Protein AF-A0A2V9H080-F1 (afdb_monomer_lite)

pLDDT: mean 89.97, std 10.71, range [40.31, 97.88]

Sequence (135 aa):
SHFYNNIFYVTGTARFSYGVSRASDGAYVSARGFGMSIDDLFDANDYYGAEVPANDPHALTVDPKLVAPGQGAVGIPSLTGYRLQATSPSKKSGRLVEKNGGHDFWGNAVPSCDATDQGASQSDDCKSARSERGQ

Radius of gyration: 17.54 Å; chains: 1; bounding box: 42×27×61 Å

Foldseek 3Di:
DDDFQADDDDPDEAFAWDFDDADPVRDGDIDGDDPPDDPDDAEQAEAENYDDDPHHPLYHHDDQQFQAPPQADPDDVSHSSREGDPPGPQAQSGDQDPPPVQAFPVRAGPPAPPGDGGHRDHPDHVPVVVVVVPD

Secondary structure (DSSP, 8-state):
----S-----SS-B--EEEEEE-TTSPEEEEES-TT--S----S-B-SSBPPPTT-TT-B-S---BSSTT---SSGGGGGGGSBPTT-TTTT-BPP-TTS-SB-TTS-BSSBTTBB-SSS-----TTHHHHGGG-

Structure (mmCIF, N/CA/C/O backbone):
data_AF-A0A2V9H080-F1
#
_entry.id   AF-A0A2V9H080-F1
#
loop_
_atom_site.group_PDB
_atom_site.id
_atom_site.type_symbol
_atom_site.label_atom_id
_atom_site.label_alt_id
_atom_site.label_comp_id
_atom_site.label_asym_id
_atom_site.label_entity_id
_atom_site.label_seq_id
_atom_site.pdbx_PDB_ins_code
_atom_site.Cartn_x
_atom_site.Cartn_y
_atom_site.Cartn_z
_atom_site.occupancy
_atom_site.B_iso_or_equiv
_atom_site.auth_seq_id
_atom_site.auth_comp_id
_atom_site.auth_asym_id
_atom_site.auth_atom_id
_atom_site.pdbx_PDB_model_num
ATOM 1 N N . SER A 1 1 ? 12.080 9.965 -4.025 1.00 79.50 1 SER A N 1
ATOM 2 C CA . SER A 1 1 ? 10.616 9.971 -3.811 1.00 79.50 1 SER A CA 1
ATOM 3 C C . SER A 1 1 ? 10.281 9.064 -2.644 1.00 79.50 1 SER A C 1
ATOM 5 O O . SER A 1 1 ? 11.037 8.132 -2.419 1.00 79.50 1 SER A O 1
ATOM 7 N N . HIS A 1 2 ? 9.195 9.318 -1.910 1.00 87.19 2 HIS A N 1
ATOM 8 C CA . HIS A 1 2 ? 8.767 8.469 -0.792 1.00 87.19 2 HIS A CA 1
ATOM 9 C C .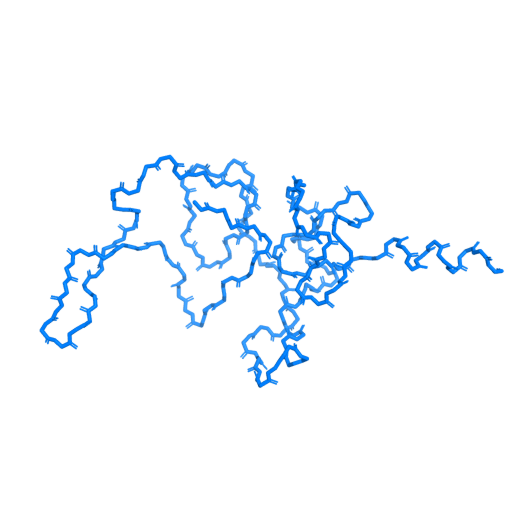 HIS A 1 2 ? 7.347 7.972 -1.041 1.00 87.19 2 HIS A C 1
ATOM 11 O O . HIS A 1 2 ? 6.474 8.766 -1.385 1.00 87.19 2 HIS A O 1
ATOM 17 N N . PHE A 1 3 ? 7.135 6.675 -0.852 1.00 89.75 3 PHE A N 1
ATOM 18 C CA . PHE A 1 3 ? 5.834 6.029 -0.962 1.00 89.75 3 PHE A CA 1
ATOM 19 C C . PHE A 1 3 ? 5.618 5.217 0.310 1.00 89.75 3 PHE A C 1
ATOM 21 O O . PHE A 1 3 ? 6.465 4.410 0.673 1.00 89.75 3 PHE A O 1
ATOM 28 N N . TYR A 1 4 ? 4.509 5.450 1.000 1.00 92.94 4 TYR A N 1
ATOM 29 C CA . TYR A 1 4 ? 4.135 4.738 2.220 1.00 92.94 4 TYR A CA 1
ATOM 30 C C . TYR A 1 4 ? 2.613 4.642 2.301 1.00 92.94 4 TYR A C 1
ATOM 32 O O . TYR A 1 4 ? 1.918 5.478 1.726 1.00 92.94 4 TYR A O 1
ATOM 40 N N . ASN A 1 5 ? 2.109 3.608 2.979 1.00 91.88 5 ASN A N 1
ATOM 41 C CA . ASN A 1 5 ? 0.675 3.369 3.180 1.00 91.88 5 ASN A CA 1
ATOM 42 C C . ASN A 1 5 ? -0.159 3.407 1.883 1.00 91.88 5 ASN A C 1
ATOM 44 O O . ASN A 1 5 ? -1.256 3.958 1.831 1.00 91.88 5 ASN A O 1
ATOM 48 N N . ASN A 1 6 ? 0.374 2.799 0.819 1.00 92.94 6 ASN A N 1
ATOM 49 C CA . ASN A 1 6 ? -0.324 2.600 -0.450 1.00 92.94 6 ASN A CA 1
ATOM 50 C C . ASN A 1 6 ? -0.724 1.129 -0.612 1.00 92.94 6 ASN A C 1
ATOM 52 O O . ASN A 1 6 ? -0.129 0.247 0.002 1.00 92.94 6 ASN A O 1
ATOM 56 N N . ILE A 1 7 ? -1.688 0.862 -1.495 1.00 93.88 7 ILE A N 1
ATOM 57 C CA . ILE A 1 7 ? -1.942 -0.478 -2.039 1.00 93.88 7 ILE A CA 1
ATOM 58 C C . ILE A 1 7 ? -1.736 -0.411 -3.549 1.00 93.88 7 ILE A C 1
ATOM 60 O O . ILE A 1 7 ? -2.403 0.361 -4.237 1.00 93.88 7 ILE A O 1
ATOM 64 N N . PHE A 1 8 ? -0.849 -1.261 -4.064 1.00 92.12 8 PHE A N 1
ATOM 65 C CA . PHE A 1 8 ? -0.725 -1.526 -5.493 1.00 92.12 8 PHE A CA 1
ATOM 66 C C . PHE A 1 8 ? -1.343 -2.891 -5.774 1.00 92.12 8 PHE A C 1
ATOM 68 O O . PHE A 1 8 ? -0.759 -3.924 -5.462 1.00 92.12 8 PHE A O 1
ATOM 75 N N . TYR A 1 9 ? -2.553 -2.889 -6.328 1.00 91.38 9 TYR A N 1
ATOM 76 C CA . TYR A 1 9 ? -3.281 -4.112 -6.644 1.00 91.38 9 TYR A CA 1
ATOM 77 C C . TYR A 1 9 ? -3.249 -4.388 -8.143 1.00 91.38 9 TYR A C 1
ATOM 79 O O . TYR A 1 9 ? -3.491 -3.497 -8.957 1.00 91.38 9 TYR A O 1
ATOM 87 N N . VAL A 1 10 ? -2.994 -5.641 -8.507 1.00 87.81 10 VAL A N 1
ATOM 88 C CA . VAL A 1 10 ? -3.024 -6.106 -9.891 1.00 87.81 10 VAL A CA 1
ATOM 89 C C . VAL A 1 10 ? -3.673 -7.482 -9.952 1.00 87.81 10 VAL A C 1
ATOM 91 O O . VAL A 1 10 ? -3.404 -8.352 -9.126 1.00 87.81 10 VAL A O 1
ATOM 94 N N . THR A 1 11 ? -4.517 -7.699 -10.957 1.00 80.62 11 THR A N 1
ATOM 95 C CA . THR A 1 11 ? -5.021 -9.025 -11.325 1.00 80.62 11 THR A CA 1
ATOM 96 C C . THR A 1 11 ? -3.934 -9.772 -12.109 1.00 80.62 11 THR A C 1
ATOM 98 O O . THR A 1 11 ? -4.007 -9.944 -13.321 1.00 80.62 11 THR A O 1
ATOM 101 N N . GLY A 1 12 ? -2.849 -10.141 -11.424 1.00 81.25 12 GLY A N 1
ATOM 102 C CA . GLY A 1 12 ? -1.673 -10.781 -12.015 1.00 81.25 12 GLY A CA 1
ATOM 103 C C . GLY A 1 12 ? -0.476 -10.779 -11.067 1.00 81.25 12 GLY A C 1
ATOM 104 O O . GLY A 1 12 ? -0.615 -10.525 -9.875 1.00 81.25 12 GLY A O 1
ATOM 105 N N . THR A 1 13 ? 0.718 -11.052 -11.592 1.00 76.31 13 THR A N 1
ATOM 106 C CA . THR A 1 13 ? 1.954 -10.975 -10.801 1.00 76.31 13 THR A CA 1
ATOM 107 C C . THR A 1 13 ? 2.462 -9.539 -10.756 1.00 76.31 13 THR A C 1
ATOM 109 O O . THR A 1 13 ? 2.826 -8.972 -11.792 1.00 76.31 13 THR A O 1
ATOM 112 N N . ALA A 1 14 ? 2.532 -8.963 -9.557 1.00 84.62 14 ALA A N 1
ATOM 113 C CA . ALA A 1 14 ? 3.248 -7.714 -9.335 1.00 84.62 14 ALA A CA 1
ATOM 114 C C . ALA A 1 14 ? 4.765 -7.962 -9.386 1.00 84.62 14 ALA A C 1
ATOM 116 O O . ALA A 1 14 ? 5.263 -8.971 -8.883 1.00 84.62 14 ALA A O 1
ATOM 117 N N . ARG A 1 15 ? 5.504 -7.046 -10.017 1.00 86.88 15 ARG A N 1
ATOM 118 C CA . ARG A 1 15 ? 6.962 -7.130 -10.174 1.00 86.88 15 ARG A CA 1
ATOM 119 C C . ARG A 1 15 ? 7.588 -5.746 -10.207 1.00 86.88 15 ARG A C 1
ATOM 121 O O . ARG A 1 15 ? 6.965 -4.801 -10.691 1.00 86.88 15 ARG A O 1
ATOM 128 N N . PHE A 1 16 ? 8.848 -5.669 -9.801 1.00 89.06 16 PHE A N 1
ATOM 129 C CA . PHE A 1 16 ? 9.684 -4.497 -10.032 1.00 89.06 16 PHE A CA 1
ATOM 130 C C . PHE A 1 16 ? 10.294 -4.570 -11.434 1.00 89.06 16 PHE A C 1
ATOM 132 O O . PHE A 1 16 ? 10.805 -5.611 -11.862 1.00 89.06 16 PHE A O 1
ATOM 139 N N . SER A 1 17 ? 10.195 -3.474 -12.183 1.00 91.38 17 SER A N 1
ATOM 140 C CA . SER A 1 17 ? 10.748 -3.381 -13.533 1.00 91.38 17 SER A CA 1
ATOM 141 C C . SER A 1 17 ? 11.118 -1.951 -13.893 1.00 91.38 17 SER A C 1
ATOM 143 O O . SER A 1 17 ? 10.473 -1.013 -13.427 1.00 91.38 17 SER A O 1
ATOM 145 N N . TYR A 1 18 ? 12.078 -1.803 -14.800 1.00 92.94 18 TYR A N 1
ATOM 146 C CA . TYR A 1 18 ? 12.511 -0.520 -15.346 1.00 92.94 18 TYR A CA 1
ATOM 147 C C . TYR A 1 18 ? 12.493 -0.546 -16.879 1.00 92.94 18 TYR A C 1
ATOM 149 O O . TYR A 1 18 ? 12.593 -1.608 -17.500 1.00 92.94 18 TYR A O 1
ATOM 157 N N . GLY A 1 19 ? 12.350 0.630 -17.493 1.00 93.94 19 GLY A N 1
ATOM 158 C CA . GLY A 1 19 ? 12.399 0.788 -18.946 1.00 93.94 19 GLY A CA 1
ATOM 159 C C . GLY A 1 19 ? 13.835 0.736 -19.467 1.00 93.94 19 GLY A C 1
ATOM 160 O O . GLY A 1 19 ? 14.700 1.456 -18.978 1.00 93.94 19 GLY A O 1
ATOM 161 N N . VAL A 1 20 ? 14.074 -0.093 -20.478 1.00 94.75 20 VAL A N 1
ATOM 162 C CA . VAL A 1 20 ? 15.372 -0.256 -21.152 1.00 94.75 20 VAL A CA 1
ATOM 163 C C . VAL A 1 20 ? 15.433 0.587 -22.421 1.00 94.75 20 VAL A C 1
ATOM 165 O O . VAL A 1 20 ? 16.440 1.220 -22.718 1.00 94.75 20 VAL A O 1
ATOM 168 N N . SER A 1 21 ? 14.351 0.589 -23.195 1.00 94.38 21 SER A N 1
ATOM 169 C CA . SER A 1 21 ? 14.240 1.350 -24.439 1.00 94.38 21 SER A CA 1
ATOM 170 C C . SER A 1 21 ? 12.773 1.597 -24.782 1.00 94.38 21 SER A C 1
ATOM 172 O O . SER A 1 21 ? 11.869 1.156 -24.063 1.00 94.38 21 SER A O 1
ATOM 174 N N . ARG A 1 22 ? 12.530 2.323 -25.876 1.00 95.12 22 ARG A N 1
ATOM 175 C CA . ARG A 1 22 ? 11.190 2.606 -26.386 1.00 95.12 22 ARG A CA 1
ATOM 176 C C . ARG A 1 22 ? 11.049 2.017 -27.785 1.00 95.12 22 ARG A C 1
ATOM 178 O O . ARG A 1 22 ? 11.894 2.266 -28.642 1.00 95.12 22 ARG A O 1
ATOM 185 N N . ALA A 1 23 ? 10.009 1.221 -27.992 1.00 93.38 23 ALA A N 1
ATOM 186 C CA . ALA A 1 23 ? 9.664 0.666 -29.290 1.00 93.38 23 ALA A CA 1
ATOM 187 C C . ALA A 1 23 ? 9.100 1.759 -30.218 1.00 93.38 23 ALA A C 1
ATOM 189 O O . ALA A 1 23 ? 8.741 2.855 -29.776 1.00 93.38 23 ALA A O 1
ATOM 190 N N . SER A 1 24 ? 9.031 1.470 -31.520 1.00 94.19 24 SER A N 1
ATOM 191 C CA . SER A 1 24 ? 8.576 2.426 -32.542 1.00 94.19 24 SER A CA 1
ATOM 192 C C . SER A 1 24 ? 7.099 2.809 -32.413 1.00 94.19 24 SER A C 1
ATOM 194 O O . SER A 1 24 ? 6.698 3.858 -32.902 1.00 94.19 24 SER A O 1
ATOM 196 N N . ASP A 1 25 ? 6.297 1.979 -31.747 1.00 94.06 25 ASP A N 1
ATOM 197 C CA . ASP A 1 25 ? 4.902 2.254 -31.383 1.00 94.06 25 ASP A CA 1
ATOM 198 C C . ASP A 1 25 ? 4.768 3.105 -30.103 1.00 94.06 25 ASP A C 1
ATOM 200 O O . ASP A 1 25 ? 3.665 3.455 -29.688 1.00 94.06 25 ASP A O 1
ATOM 204 N N . GLY A 1 26 ? 5.890 3.452 -29.466 1.00 91.06 26 GLY A N 1
ATOM 205 C CA . GLY A 1 26 ? 5.931 4.213 -28.227 1.00 91.06 26 GLY A CA 1
ATOM 206 C C . GLY A 1 26 ? 5.819 3.375 -26.952 1.00 91.06 26 GLY A C 1
ATOM 207 O O . GLY A 1 26 ? 5.867 3.966 -25.871 1.00 91.06 26 GLY A O 1
ATOM 208 N N . ALA A 1 27 ? 5.704 2.047 -27.029 1.00 93.44 27 ALA A N 1
ATOM 209 C CA . ALA A 1 27 ? 5.711 1.185 -25.851 1.00 93.44 27 ALA A CA 1
ATOM 210 C C . ALA A 1 27 ? 7.107 1.121 -25.207 1.00 93.44 27 ALA A C 1
ATOM 212 O O . ALA A 1 27 ? 8.133 1.202 -25.885 1.00 93.44 27 ALA A O 1
ATOM 213 N N . TYR A 1 28 ? 7.164 0.954 -23.884 1.00 92.94 28 TYR A N 1
ATOM 214 C CA . TYR A 1 28 ? 8.425 0.666 -23.199 1.00 92.94 28 TYR A CA 1
ATOM 215 C C . TYR A 1 28 ? 8.781 -0.813 -23.324 1.00 92.94 28 TYR A C 1
ATOM 217 O O . TYR A 1 28 ? 7.961 -1.688 -23.048 1.00 92.94 28 TYR A O 1
ATOM 225 N N . VAL A 1 29 ? 10.039 -1.081 -23.666 1.00 93.69 29 VAL A N 1
ATOM 226 C CA . VAL A 1 29 ? 10.659 -2.390 -23.463 1.00 93.69 29 VAL A CA 1
ATOM 227 C C . VAL A 1 29 ? 11.236 -2.396 -22.054 1.00 93.69 29 VAL A C 1
ATOM 229 O O . VAL A 1 29 ? 12.084 -1.558 -21.745 1.00 93.69 29 VAL A O 1
ATOM 232 N N . SER A 1 30 ? 10.786 -3.320 -21.206 1.00 93.69 30 SER A N 1
ATOM 233 C CA . SER A 1 30 ? 11.153 -3.348 -19.785 1.00 93.69 30 SER A CA 1
ATOM 234 C C . SER A 1 30 ? 11.980 -4.575 -19.411 1.00 93.69 30 SER A C 1
ATOM 236 O O . SER A 1 30 ? 11.780 -5.661 -19.954 1.00 93.69 30 SER A O 1
ATOM 238 N N . ALA A 1 31 ? 12.857 -4.413 -18.422 1.00 92.81 31 ALA A N 1
ATOM 239 C CA . ALA A 1 31 ? 13.577 -5.497 -17.757 1.00 92.81 31 ALA A CA 1
ATOM 240 C C . ALA A 1 31 ? 13.206 -5.559 -16.267 1.00 92.81 31 ALA A C 1
ATOM 242 O O . ALA A 1 31 ? 12.664 -4.602 -15.712 1.00 92.81 31 ALA A O 1
ATOM 243 N N . ARG A 1 32 ? 13.456 -6.708 -15.625 1.00 91.44 32 ARG A N 1
ATOM 244 C CA . ARG A 1 32 ? 13.182 -6.912 -14.191 1.00 91.44 32 ARG A CA 1
ATOM 245 C C . ARG A 1 32 ? 14.170 -6.140 -13.312 1.00 91.44 32 ARG A C 1
ATOM 247 O O . ARG A 1 32 ? 15.301 -5.894 -13.725 1.00 91.44 32 ARG A O 1
ATOM 254 N N . GLY A 1 33 ? 13.743 -5.832 -12.091 1.00 90.44 33 GLY A N 1
ATOM 255 C CA . GLY A 1 33 ? 14.548 -5.146 -11.083 1.00 90.44 33 GLY A CA 1
ATOM 256 C C . GLY A 1 33 ? 14.481 -3.624 -11.198 1.00 90.44 33 GLY A C 1
ATOM 257 O O . GLY A 1 33 ? 13.566 -3.071 -11.809 1.00 90.44 33 GLY A O 1
ATOM 258 N N . PHE A 1 34 ? 15.466 -2.958 -10.599 1.00 90.75 34 PHE A N 1
ATOM 259 C CA . PHE A 1 34 ? 15.465 -1.506 -10.385 1.00 90.75 34 PHE A CA 1
ATOM 260 C C . PHE A 1 34 ? 16.319 -0.717 -11.395 1.00 90.75 34 PHE A C 1
ATOM 262 O O . PHE A 1 34 ? 16.330 0.513 -11.390 1.00 90.75 34 PHE A O 1
ATOM 269 N N . GLY A 1 35 ? 17.010 -1.406 -12.307 1.00 91.75 35 GLY A N 1
ATOM 270 C CA . GLY A 1 35 ? 17.856 -0.773 -13.318 1.00 91.75 35 GLY A CA 1
ATOM 271 C C . GLY A 1 35 ? 19.007 0.002 -12.686 1.00 91.75 35 GLY A C 1
ATOM 272 O O . GLY A 1 35 ? 19.811 -0.574 -11.963 1.00 91.75 35 GLY A O 1
ATOM 273 N N . MET A 1 36 ? 19.078 1.301 -12.977 1.00 90.94 36 MET A N 1
ATOM 274 C CA . MET A 1 36 ? 20.089 2.215 -12.430 1.00 90.94 36 MET A CA 1
ATOM 275 C C . MET A 1 36 ? 19.644 2.897 -11.127 1.00 90.94 36 MET A C 1
ATOM 277 O O . MET A 1 36 ? 20.350 3.787 -10.653 1.00 90.94 36 MET A O 1
ATOM 281 N N . SER A 1 37 ? 18.475 2.542 -10.576 1.00 90.19 37 SER A N 1
ATOM 282 C CA . SER A 1 37 ? 18.085 3.029 -9.251 1.00 90.19 37 SER A CA 1
ATOM 283 C C . SER A 1 37 ? 19.060 2.480 -8.216 1.00 90.19 37 SER A C 1
ATOM 285 O O . SER A 1 37 ? 19.411 1.299 -8.232 1.00 90.19 37 SER A O 1
ATOM 287 N N . ILE A 1 38 ? 19.527 3.370 -7.355 1.00 88.12 38 ILE A N 1
ATOM 288 C CA . ILE A 1 38 ? 20.418 3.069 -6.241 1.00 88.12 38 ILE A CA 1
ATOM 289 C C . ILE A 1 38 ? 19.801 3.661 -4.979 1.00 88.12 38 ILE A C 1
ATOM 291 O O . ILE A 1 38 ? 18.982 4.576 -5.060 1.00 88.12 38 ILE A O 1
ATOM 295 N N . ASP A 1 39 ? 20.205 3.139 -3.823 1.00 89.62 39 ASP A N 1
ATOM 296 C CA . ASP A 1 39 ? 19.713 3.570 -2.510 1.00 89.62 39 ASP A CA 1
ATOM 297 C C . ASP A 1 39 ? 18.191 3.396 -2.321 1.00 89.62 39 ASP A C 1
ATOM 299 O O . ASP A 1 39 ? 17.548 4.129 -1.565 1.00 89.62 39 ASP A O 1
ATOM 303 N N . ASP A 1 40 ? 17.608 2.389 -2.983 1.00 89.94 40 ASP A N 1
ATOM 304 C CA . ASP A 1 40 ? 16.221 1.985 -2.761 1.00 89.94 40 ASP A CA 1
ATOM 305 C C . ASP A 1 40 ? 16.080 1.354 -1.365 1.00 89.94 40 ASP A C 1
ATOM 307 O O . ASP A 1 40 ? 16.631 0.286 -1.082 1.00 89.94 40 ASP A O 1
ATOM 311 N N . LE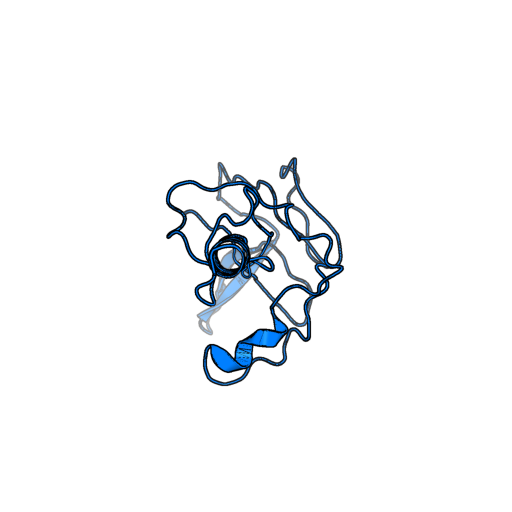U A 1 41 ? 15.320 2.015 -0.489 1.00 91.75 41 LEU A N 1
ATOM 312 C CA . LEU A 1 41 ? 14.990 1.515 0.842 1.00 91.75 41 LEU A CA 1
ATOM 313 C C . LEU A 1 41 ? 13.562 0.971 0.861 1.00 91.75 41 LEU A C 1
ATOM 315 O O . LEU A 1 41 ? 12.602 1.716 0.652 1.00 91.75 41 LEU A O 1
ATOM 319 N N . PHE A 1 42 ? 13.441 -0.311 1.191 1.00 93.62 42 PHE A N 1
ATOM 320 C CA . PHE A 1 42 ? 12.180 -0.966 1.509 1.00 93.62 42 PHE A CA 1
ATOM 321 C C . PHE A 1 42 ? 12.159 -1.282 3.001 1.00 93.62 42 PHE A C 1
ATOM 323 O O . PHE A 1 42 ? 13.142 -1.787 3.539 1.00 93.62 42 PHE A O 1
ATOM 330 N N . ASP A 1 43 ? 11.065 -0.945 3.675 1.00 93.81 43 ASP A N 1
ATOM 331 C CA . ASP A 1 43 ? 10.901 -1.199 5.102 1.00 93.81 43 ASP A CA 1
ATOM 332 C C . ASP A 1 43 ? 9.411 -1.359 5.428 1.00 93.81 43 ASP A C 1
ATOM 334 O O . ASP A 1 43 ? 8.626 -0.438 5.185 1.00 93.81 43 ASP A O 1
ATOM 338 N N . ALA A 1 44 ? 9.038 -2.513 5.984 1.00 94.81 44 ALA A N 1
ATOM 339 C CA . ALA A 1 44 ? 7.693 -2.831 6.470 1.00 94.81 44 ALA A CA 1
ATOM 340 C C . ALA A 1 44 ? 6.597 -2.778 5.386 1.00 94.81 44 ALA A C 1
ATOM 342 O O . ALA A 1 44 ? 5.576 -2.099 5.542 1.00 94.81 44 ALA A O 1
ATOM 343 N N . ASN A 1 45 ? 6.807 -3.511 4.289 1.00 95.62 45 ASN A N 1
ATOM 344 C CA . ASN A 1 45 ? 5.801 -3.733 3.245 1.00 95.62 45 ASN A CA 1
ATOM 345 C C . ASN A 1 45 ? 5.251 -5.171 3.265 1.00 95.62 45 ASN A C 1
ATOM 347 O O . ASN A 1 45 ? 5.965 -6.103 3.637 1.00 95.62 45 ASN A O 1
ATOM 351 N N . ASP A 1 46 ? 4.017 -5.357 2.784 1.00 95.62 46 ASP A N 1
ATOM 352 C CA . ASP A 1 46 ? 3.376 -6.668 2.605 1.00 95.62 46 ASP A CA 1
ATOM 353 C C . ASP A 1 46 ? 3.383 -7.074 1.127 1.00 95.62 46 ASP A C 1
ATOM 355 O O . ASP A 1 46 ? 2.706 -6.468 0.289 1.00 95.62 46 ASP A O 1
ATOM 359 N N . TYR A 1 47 ? 4.159 -8.102 0.795 1.00 94.56 47 TYR A N 1
ATOM 360 C CA . TYR A 1 47 ? 4.357 -8.592 -0.565 1.00 94.56 47 TYR A CA 1
ATOM 361 C C . TYR A 1 47 ? 3.538 -9.864 -0.808 1.00 94.56 47 TYR A C 1
ATOM 363 O O . TYR A 1 47 ? 4.062 -10.981 -0.830 1.00 94.56 47 TYR A O 1
ATOM 371 N N . TYR A 1 48 ? 2.233 -9.709 -1.028 1.00 93.00 48 TYR A N 1
ATOM 372 C CA . TYR A 1 48 ? 1.358 -10.840 -1.338 1.00 93.00 48 TYR A CA 1
ATOM 373 C C . TYR A 1 48 ? 1.317 -11.158 -2.836 1.00 93.00 48 TYR A C 1
ATOM 375 O O . TYR A 1 48 ? 0.850 -10.354 -3.643 1.00 93.00 48 TYR A O 1
ATOM 383 N N . GLY A 1 49 ? 1.790 -12.349 -3.221 1.00 88.88 49 GLY A N 1
ATOM 384 C CA . GLY A 1 49 ? 1.805 -12.785 -4.626 1.00 88.88 49 GLY A CA 1
ATOM 385 C C . GLY A 1 49 ? 2.752 -11.974 -5.524 1.00 88.88 49 GLY A C 1
ATOM 386 O O . GLY A 1 49 ? 2.584 -11.962 -6.747 1.00 88.88 49 GLY A O 1
ATOM 387 N N . ALA A 1 50 ? 3.730 -11.293 -4.921 1.00 86.75 50 ALA A N 1
ATOM 388 C CA . ALA A 1 50 ? 4.676 -10.399 -5.578 1.00 86.75 50 ALA A CA 1
ATOM 389 C C . ALA A 1 50 ? 6.129 -10.834 -5.334 1.00 86.75 50 ALA A C 1
ATOM 391 O O . ALA A 1 50 ? 6.426 -11.599 -4.418 1.00 86.75 50 ALA A O 1
ATOM 392 N N . GLU A 1 51 ? 7.043 -10.322 -6.157 1.00 87.12 51 GLU A N 1
ATOM 393 C CA . GLU A 1 51 ? 8.480 -10.423 -5.893 1.00 87.12 51 GLU A CA 1
ATOM 394 C C . GLU A 1 51 ? 8.850 -9.604 -4.646 1.00 87.12 51 GLU A C 1
ATOM 396 O O . GLU A 1 51 ? 8.454 -8.445 -4.528 1.00 87.12 51 GLU A O 1
ATOM 401 N N . VAL A 1 52 ? 9.611 -10.207 -3.729 1.00 89.12 52 VAL A N 1
ATOM 402 C CA . VAL A 1 52 ? 10.076 -9.562 -2.493 1.00 89.12 52 VAL A CA 1
ATOM 403 C C . VAL A 1 52 ? 11.473 -8.980 -2.733 1.00 89.12 52 VAL A C 1
ATOM 405 O O . VAL A 1 52 ? 12.375 -9.738 -3.104 1.00 89.12 52 VAL A O 1
ATOM 408 N N . PRO A 1 53 ? 11.700 -7.671 -2.527 1.00 87.38 53 PRO A N 1
ATOM 409 C CA . PRO A 1 53 ? 13.037 -7.089 -2.558 1.00 87.38 53 PRO A CA 1
ATOM 410 C C . PRO A 1 53 ? 13.934 -7.719 -1.488 1.00 87.38 53 PRO A C 1
ATOM 412 O O . PRO A 1 53 ? 13.500 -7.952 -0.363 1.00 87.38 53 PRO A O 1
ATOM 415 N N . ALA A 1 54 ? 15.209 -7.944 -1.804 1.00 79.50 54 ALA A N 1
ATOM 416 C CA . ALA A 1 54 ? 16.137 -8.643 -0.907 1.00 79.50 54 ALA A CA 1
ATOM 417 C C . ALA A 1 54 ? 16.409 -7.927 0.437 1.00 79.50 54 ALA A C 1
ATOM 419 O O . ALA A 1 54 ? 16.908 -8.561 1.362 1.00 79.50 54 ALA A O 1
ATOM 420 N N . ASN A 1 55 ? 16.092 -6.631 0.551 1.00 87.88 55 ASN A N 1
ATOM 421 C CA . ASN A 1 55 ? 16.553 -5.763 1.640 1.00 87.88 55 ASN A CA 1
ATOM 422 C C . ASN A 1 55 ? 15.413 -5.092 2.430 1.00 87.88 55 ASN A C 1
ATOM 424 O O . ASN A 1 55 ? 15.592 -3.974 2.903 1.00 87.88 55 ASN A O 1
ATOM 428 N N . ASP A 1 56 ? 14.258 -5.746 2.575 1.00 94.31 56 ASP A N 1
ATOM 429 C CA . ASP A 1 56 ? 13.191 -5.279 3.474 1.00 94.31 56 ASP A CA 1
ATOM 430 C C . ASP A 1 56 ? 13.190 -6.114 4.773 1.00 94.31 56 ASP A C 1
ATOM 432 O O . ASP A 1 56 ? 12.655 -7.227 4.794 1.00 94.31 56 ASP A O 1
ATOM 436 N N . PRO A 1 57 ? 13.823 -5.631 5.862 1.00 92.62 57 PRO A N 1
ATOM 437 C CA . PRO A 1 57 ? 14.006 -6.408 7.090 1.00 92.62 57 PRO A CA 1
ATOM 438 C C . PRO A 1 57 ? 12.704 -6.661 7.860 1.00 92.62 57 PRO A C 1
ATOM 440 O O . PRO A 1 57 ? 12.670 -7.541 8.719 1.00 92.62 57 PRO A O 1
ATOM 443 N N . HIS A 1 58 ? 11.644 -5.907 7.563 1.00 94.00 58 HIS A N 1
ATOM 444 C CA . HIS A 1 58 ? 10.338 -6.028 8.211 1.00 94.00 58 HIS A CA 1
ATOM 445 C C . HIS A 1 58 ? 9.246 -6.437 7.214 1.00 94.00 58 HIS A C 1
ATOM 447 O O . HIS A 1 58 ? 8.062 -6.193 7.453 1.00 94.00 58 HIS A O 1
ATOM 453 N N . ALA A 1 59 ? 9.640 -7.055 6.097 1.00 94.75 59 ALA A N 1
ATOM 454 C CA . ALA A 1 59 ? 8.716 -7.536 5.087 1.00 94.75 59 ALA A CA 1
ATOM 455 C C . ALA A 1 59 ? 7.714 -8.537 5.663 1.00 94.75 59 ALA A C 1
ATOM 457 O O . ALA A 1 59 ? 8.069 -9.480 6.376 1.00 94.75 59 ALA A O 1
ATOM 458 N N . LEU A 1 60 ? 6.465 -8.386 5.243 1.00 96.19 60 LEU A N 1
ATOM 459 C CA . LEU A 1 60 ? 5.470 -9.438 5.297 1.00 96.19 60 LEU A CA 1
ATOM 460 C C . LEU A 1 60 ? 5.310 -10.068 3.910 1.00 96.19 60 LEU A C 1
ATOM 462 O O . LEU A 1 60 ? 5.557 -9.448 2.878 1.00 96.19 60 LEU A O 1
ATOM 466 N N . THR A 1 61 ? 4.932 -11.342 3.893 1.00 94.69 61 THR A N 1
ATOM 467 C CA . THR A 1 61 ? 4.656 -12.120 2.672 1.00 94.69 61 THR A CA 1
ATOM 468 C C . THR A 1 61 ? 3.375 -12.927 2.858 1.00 94.69 61 THR A C 1
ATOM 470 O O . THR A 1 61 ? 3.312 -14.131 2.606 1.00 94.69 61 THR A O 1
ATOM 473 N N . VAL A 1 62 ? 2.349 -12.272 3.395 1.00 95.69 62 VAL A N 1
ATOM 474 C CA . VAL A 1 62 ? 1.111 -12.914 3.848 1.00 95.69 62 VAL A CA 1
ATOM 475 C C . VAL A 1 62 ? -0.068 -12.407 3.036 1.00 95.69 62 VAL A C 1
ATOM 477 O O . VAL A 1 62 ? 0.006 -11.373 2.395 1.00 95.69 62 VAL A O 1
ATOM 480 N N . ASP A 1 63 ? -1.178 -13.143 3.034 1.00 95.75 63 ASP A N 1
ATOM 481 C CA . ASP A 1 63 ? -2.417 -12.617 2.463 1.00 95.75 63 ASP A CA 1
ATOM 482 C C . ASP A 1 63 ? -2.930 -11.471 3.352 1.00 95.75 63 ASP A C 1
ATOM 4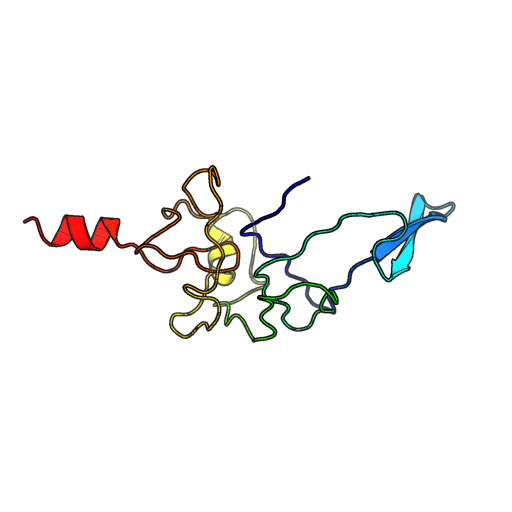84 O O . ASP A 1 63 ? -3.289 -11.744 4.505 1.00 95.75 63 ASP A O 1
ATOM 488 N N . PRO A 1 64 ? -3.029 -10.224 2.850 1.00 96.06 64 PRO A N 1
ATOM 489 C CA . PRO A 1 64 ? -3.496 -9.094 3.642 1.00 96.06 64 PRO A CA 1
ATOM 490 C C . PRO A 1 64 ? -4.980 -9.189 3.992 1.00 96.06 64 PRO A C 1
ATOM 492 O O . PRO A 1 64 ? -5.479 -8.363 4.755 1.00 96.06 64 PRO A O 1
ATOM 495 N N . LYS A 1 65 ? -5.714 -10.174 3.452 1.00 97.31 65 LYS A N 1
ATOM 496 C CA . LYS A 1 65 ? -7.148 -10.381 3.688 1.00 97.31 65 LYS A CA 1
ATOM 497 C C . LYS A 1 65 ? -7.936 -9.101 3.434 1.00 97.31 65 LYS A C 1
ATOM 499 O O . LYS A 1 65 ? -8.587 -8.565 4.327 1.00 97.31 65 LYS A O 1
ATOM 504 N N . LEU A 1 66 ? -7.871 -8.600 2.203 1.00 97.12 66 LEU A N 1
ATOM 505 C CA . LEU A 1 66 ? -8.718 -7.491 1.756 1.00 97.12 66 LEU A CA 1
ATOM 506 C C . LEU A 1 66 ? -10.179 -7.951 1.646 1.00 97.12 66 LEU A C 1
ATOM 508 O O . LEU A 1 66 ? -10.445 -9.113 1.342 1.00 97.12 66 LEU A O 1
ATOM 512 N N . VAL A 1 67 ? -11.139 -7.060 1.901 1.00 97.69 67 VAL A N 1
ATOM 513 C CA . VAL A 1 67 ? -12.575 -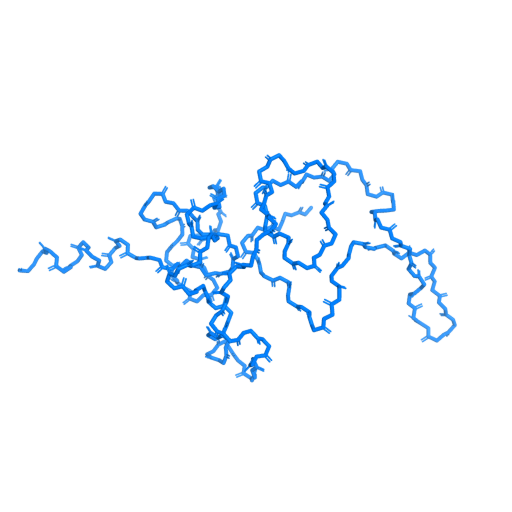7.408 1.922 1.00 97.69 67 VAL A CA 1
ATOM 514 C C . VAL A 1 67 ? -13.054 -7.971 0.578 1.00 97.69 67 VAL A C 1
ATOM 516 O O . VAL A 1 67 ? -13.640 -9.049 0.541 1.00 97.69 67 VAL A O 1
ATOM 519 N N . ALA A 1 68 ? -12.811 -7.249 -0.515 1.00 96.44 68 ALA A N 1
ATOM 520 C CA . ALA A 1 68 ? -13.214 -7.624 -1.872 1.00 96.44 68 ALA A CA 1
ATOM 521 C C . ALA A 1 68 ? -12.382 -6.833 -2.904 1.00 96.44 68 ALA A C 1
ATOM 523 O O . ALA A 1 68 ? -12.909 -5.938 -3.576 1.00 96.44 68 ALA A O 1
ATOM 524 N N . PRO A 1 69 ? -11.064 -7.085 -3.001 1.00 94.88 69 PRO A N 1
ATOM 525 C CA . PRO A 1 69 ? -10.197 -6.306 -3.877 1.00 94.88 69 PRO A CA 1
ATOM 526 C C . PRO A 1 69 ? -10.568 -6.522 -5.352 1.00 94.88 69 PRO A C 1
ATOM 528 O O . PRO A 1 69 ? -11.135 -7.548 -5.725 1.00 94.88 69 PRO A O 1
ATOM 531 N N . GLY A 1 70 ? -10.277 -5.533 -6.199 1.00 94.94 70 GLY A N 1
ATOM 532 C CA . GLY A 1 70 ? -10.609 -5.572 -7.628 1.00 94.94 70 GLY A CA 1
ATOM 533 C C . GLY A 1 70 ? -12.050 -5.184 -7.982 1.00 94.94 70 GLY A C 1
ATOM 534 O O . GLY A 1 70 ? -12.341 -5.008 -9.158 1.00 94.94 70 GLY A O 1
ATOM 535 N N . GLN A 1 71 ? -12.934 -4.977 -6.999 1.00 95.12 71 GLN A N 1
ATOM 536 C CA . GLN A 1 71 ? -14.335 -4.570 -7.222 1.00 95.12 71 GLN A CA 1
ATOM 537 C C . GLN A 1 71 ? -14.541 -3.045 -7.283 1.00 95.12 71 GLN A C 1
ATOM 539 O O . GLN A 1 71 ? -15.665 -2.556 -7.182 1.00 95.12 71 GLN A O 1
ATOM 544 N N . GLY A 1 72 ? -13.453 -2.281 -7.409 1.00 93.31 72 GLY A N 1
ATOM 545 C CA . GLY A 1 72 ? -13.517 -0.827 -7.519 1.00 93.31 72 GLY A CA 1
ATOM 546 C C . GLY A 1 72 ? -14.246 -0.382 -8.787 1.00 93.31 72 GLY A C 1
ATOM 547 O O . GLY A 1 72 ? -14.067 -0.965 -9.853 1.00 93.31 72 GLY A O 1
ATOM 548 N N . ALA A 1 73 ? -15.038 0.677 -8.667 1.00 94.56 73 ALA A N 1
ATOM 549 C CA . ALA A 1 73 ? -15.749 1.309 -9.769 1.00 94.56 73 ALA A CA 1
ATOM 550 C C . ALA A 1 73 ? -15.410 2.809 -9.798 1.00 94.56 73 ALA A C 1
ATOM 552 O O . ALA A 1 73 ? -14.268 3.213 -9.570 1.00 94.56 73 ALA A O 1
ATOM 553 N N . VAL A 1 74 ? -16.391 3.659 -10.098 1.00 95.69 74 VAL A N 1
ATOM 554 C CA . VAL A 1 74 ? -16.183 5.106 -10.140 1.00 95.69 74 VAL A CA 1
ATOM 555 C C . VAL A 1 74 ? -16.195 5.686 -8.724 1.00 95.69 74 VAL A C 1
ATOM 557 O O . VAL A 1 74 ? -17.183 5.583 -7.998 1.00 95.69 74 VAL A O 1
ATOM 560 N N . GLY A 1 75 ? -15.101 6.358 -8.364 1.00 94.69 75 GLY A N 1
ATOM 561 C CA . GLY A 1 75 ? -14.986 7.175 -7.156 1.00 94.69 75 GLY A CA 1
ATOM 562 C C . GLY A 1 75 ? -14.575 6.419 -5.889 1.00 94.69 75 GLY A C 1
ATOM 563 O O . GLY A 1 75 ? -14.723 5.202 -5.777 1.00 94.69 75 GLY A O 1
ATOM 564 N N . ILE A 1 76 ? -14.085 7.178 -4.903 1.00 93.81 76 ILE A N 1
ATOM 565 C CA . ILE A 1 76 ? -13.574 6.679 -3.611 1.00 93.81 76 ILE A CA 1
ATOM 566 C C . ILE A 1 76 ? -14.557 5.747 -2.873 1.00 93.81 76 ILE A C 1
ATOM 568 O O . ILE A 1 76 ? -14.103 4.718 -2.365 1.00 93.81 76 ILE A O 1
ATOM 572 N N . PRO A 1 77 ? -15.881 6.015 -2.825 1.00 94.12 77 PRO A N 1
ATOM 573 C CA . PRO A 1 77 ? -16.819 5.139 -2.116 1.00 94.12 77 PRO A CA 1
ATOM 574 C C . PRO A 1 77 ? -16.882 3.709 -2.666 1.00 94.12 77 PRO A C 1
ATOM 576 O O . PRO A 1 77 ? -17.200 2.786 -1.923 1.00 94.12 77 PRO A O 1
ATOM 579 N N . SER A 1 78 ? -16.547 3.506 -3.944 1.00 96.19 78 SER A N 1
ATOM 580 C CA . SER A 1 78 ? -16.524 2.172 -4.559 1.00 96.19 78 SER A CA 1
ATOM 581 C C . SER A 1 78 ? -15.315 1.325 -4.143 1.00 96.19 78 SER A C 1
ATOM 583 O O . SER A 1 78 ? -15.262 0.133 -4.426 1.00 96.19 78 SER A O 1
ATOM 585 N N . LEU A 1 79 ? -14.329 1.923 -3.466 1.00 96.81 79 LEU A N 1
ATOM 586 C CA . LEU A 1 79 ? -13.048 1.282 -3.168 1.00 96.81 79 LEU A CA 1
ATOM 587 C C . LEU A 1 79 ? -13.024 0.565 -1.810 1.00 96.81 79 LEU A C 1
ATOM 589 O O . LEU A 1 79 ? -11.978 0.076 -1.400 1.00 96.81 79 LEU A O 1
ATOM 593 N N . THR A 1 80 ? -14.152 0.441 -1.107 1.00 96.38 80 THR A N 1
ATOM 594 C CA . THR A 1 80 ? -14.220 -0.202 0.224 1.00 96.38 80 THR A CA 1
ATOM 595 C C . THR A 1 80 ? -13.717 -1.649 0.246 1.00 96.38 80 THR A C 1
ATOM 597 O O . THR A 1 80 ? -13.254 -2.112 1.287 1.00 96.38 80 THR A O 1
ATOM 600 N N . GLY A 1 81 ? -13.723 -2.342 -0.898 1.00 97.50 81 GLY A N 1
ATOM 601 C CA . GLY A 1 81 ? -13.149 -3.681 -1.053 1.00 97.50 81 GLY A CA 1
ATOM 602 C C . GLY A 1 81 ? -11.638 -3.775 -0.791 1.00 97.50 81 GLY A C 1
ATOM 603 O O . GLY A 1 81 ? -11.146 -4.869 -0.525 1.00 97.50 81 GLY A O 1
ATOM 604 N N . TYR A 1 82 ? -10.913 -2.652 -0.808 1.00 97.56 82 TYR A N 1
ATOM 605 C CA . TYR A 1 82 ? -9.477 -2.576 -0.502 1.00 97.56 82 TYR A CA 1
ATOM 606 C C . TYR A 1 82 ? -9.166 -2.333 0.981 1.00 97.56 82 TYR A C 1
ATOM 608 O O . TYR A 1 82 ? -8.004 -2.167 1.345 1.00 97.56 82 TYR A O 1
ATOM 616 N N . ARG A 1 83 ? -10.180 -2.302 1.850 1.00 97.38 83 ARG A N 1
ATOM 617 C CA . ARG A 1 83 ? -9.971 -2.264 3.301 1.00 97.38 83 ARG A CA 1
ATOM 618 C C . ARG A 1 83 ? -9.568 -3.641 3.825 1.00 97.38 83 ARG A C 1
ATOM 620 O O . ARG A 1 83 ? -9.916 -4.666 3.231 1.00 97.38 83 ARG A O 1
ATOM 627 N N . LEU A 1 84 ? -8.866 -3.654 4.955 1.00 97.62 84 LEU A N 1
ATOM 628 C CA . LEU A 1 84 ? -8.480 -4.877 5.655 1.00 97.62 84 LEU A CA 1
ATOM 629 C C . LEU A 1 84 ? -9.701 -5.537 6.315 1.00 97.62 84 LEU A C 1
ATOM 631 O O . LEU A 1 84 ? -10.539 -4.863 6.917 1.00 97.62 84 LEU A O 1
ATOM 635 N N . GLN A 1 85 ? -9.784 -6.864 6.249 1.00 97.50 85 GLN A N 1
ATOM 636 C CA . GLN A 1 85 ? -10.710 -7.643 7.073 1.00 97.50 85 GLN A CA 1
ATOM 637 C C . GLN A 1 85 ? -10.271 -7.631 8.545 1.00 97.50 85 GLN A C 1
ATOM 639 O O . GLN A 1 85 ? -9.106 -7.405 8.873 1.00 97.50 85 GLN A O 1
ATOM 644 N N . ALA A 1 86 ? -11.199 -7.941 9.456 1.00 94.69 86 ALA A N 1
ATOM 645 C CA . ALA A 1 86 ? -10.934 -7.939 10.897 1.00 94.69 86 ALA A CA 1
ATOM 646 C C . ALA A 1 86 ? -9.779 -8.871 11.313 1.00 94.69 86 ALA A C 1
ATOM 648 O O . ALA A 1 86 ? -9.039 -8.542 12.237 1.00 94.69 86 ALA A O 1
ATOM 649 N N . THR A 1 87 ? -9.614 -9.996 10.613 1.00 96.25 87 THR A N 1
ATOM 650 C CA . THR A 1 87 ? -8.581 -11.016 10.853 1.00 96.25 87 THR A CA 1
ATOM 651 C C . THR A 1 87 ? -7.309 -10.801 10.029 1.00 96.25 87 THR A C 1
ATOM 653 O O . THR A 1 87 ? -6.498 -11.718 9.920 1.00 96.25 87 THR A O 1
ATOM 656 N N . SER A 1 88 ? -7.156 -9.644 9.381 1.00 97.88 88 SER A N 1
ATOM 657 C CA . SER A 1 88 ? -5.991 -9.363 8.545 1.00 97.88 88 SER A CA 1
ATOM 658 C C . SER A 1 88 ? -4.698 -9.347 9.374 1.00 97.88 88 SER A C 1
ATOM 660 O O . SER A 1 88 ? -4.655 -8.675 10.410 1.00 97.88 88 SER A O 1
ATOM 662 N N . PRO A 1 89 ? -3.636 -10.041 8.922 1.00 97.19 89 PRO A N 1
ATOM 663 C CA . PRO A 1 89 ? -2.320 -9.982 9.556 1.00 97.19 89 PRO A CA 1
ATOM 664 C C . PRO A 1 89 ? -1.605 -8.643 9.320 1.00 97.19 89 PRO A C 1
ATOM 666 O O . PRO A 1 89 ? -0.689 -8.308 10.063 1.00 97.19 89 PRO A O 1
ATOM 669 N N . SER A 1 90 ? -2.031 -7.856 8.327 1.00 97.25 90 SER A N 1
ATOM 670 C CA . SER A 1 90 ? -1.433 -6.557 7.992 1.00 97.25 90 SER A CA 1
ATOM 671 C C . SER A 1 90 ? -1.850 -5.454 8.979 1.00 97.25 90 SER A C 1
ATOM 673 O O . SER A 1 90 ? -1.310 -4.344 8.953 1.00 97.25 90 SER A O 1
ATOM 675 N N . LYS A 1 91 ? -2.768 -5.751 9.906 1.00 96.06 91 LYS A N 1
ATOM 676 C CA . LYS A 1 91 ? -3.165 -4.840 10.981 1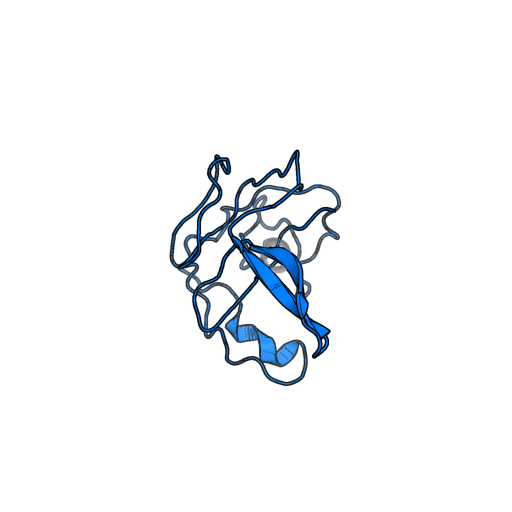.00 96.06 91 LYS A CA 1
ATOM 677 C C . LYS A 1 91 ? -2.038 -4.637 11.994 1.00 96.06 91 LYS A C 1
ATOM 679 O O . LYS A 1 91 ? -1.404 -5.599 12.412 1.00 96.06 91 LYS A O 1
ATOM 684 N N . LYS A 1 92 ? -1.819 -3.393 12.425 1.00 94.81 92 LYS A N 1
ATOM 685 C CA . LYS A 1 92 ? -0.813 -2.972 13.418 1.00 94.81 92 LYS A CA 1
ATOM 686 C C . LYS A 1 92 ? 0.611 -3.448 13.119 1.00 94.81 92 LYS A C 1
ATOM 688 O O . LYS A 1 92 ? 1.426 -3.575 14.028 1.00 94.81 92 LYS A O 1
ATOM 693 N N . SER A 1 93 ? 0.897 -3.719 11.851 1.00 95.06 93 SER A N 1
ATOM 694 C CA . SER A 1 93 ? 2.183 -4.236 11.373 1.00 95.06 93 SER A CA 1
ATOM 695 C C . SER A 1 93 ? 2.991 -3.189 10.602 1.00 95.06 93 SER A C 1
ATOM 697 O O . SER A 1 93 ? 4.107 -3.449 10.156 1.00 95.06 93 SER A O 1
ATOM 699 N N . GLY A 1 94 ? 2.414 -2.004 10.400 1.00 93.12 94 GLY A N 1
ATOM 700 C CA . GLY A 1 94 ? 3.028 -0.910 9.673 1.00 93.12 94 GLY A CA 1
ATOM 701 C C . GLY A 1 94 ? 4.021 -0.138 10.528 1.00 93.12 94 GLY A C 1
ATOM 702 O O . GLY A 1 94 ? 3.906 -0.041 11.752 1.00 93.12 94 GLY A O 1
ATOM 703 N N . ARG A 1 95 ? 4.986 0.472 9.848 1.00 93.00 95 ARG A N 1
ATOM 704 C CA . ARG A 1 95 ? 5.929 1.409 10.448 1.00 93.00 95 ARG A CA 1
ATOM 705 C C . ARG A 1 95 ? 5.259 2.762 10.670 1.00 93.00 95 ARG A C 1
ATOM 707 O O . ARG A 1 95 ? 4.579 3.276 9.785 1.00 93.00 95 ARG A O 1
ATOM 714 N N . LEU A 1 96 ? 5.510 3.381 11.822 1.00 92.38 96 LEU A N 1
ATOM 715 C CA . LEU A 1 96 ? 5.121 4.771 12.038 1.00 92.38 96 LEU A CA 1
ATOM 716 C C . LEU A 1 96 ? 5.936 5.683 11.109 1.00 92.38 96 LEU A C 1
ATOM 718 O O . LEU A 1 96 ? 7.168 5.701 11.154 1.00 92.38 96 LEU A O 1
ATOM 722 N N . VAL A 1 97 ? 5.241 6.455 10.278 1.00 92.06 97 VAL A N 1
ATOM 723 C CA . VAL A 1 97 ? 5.843 7.457 9.395 1.00 92.06 97 VAL A CA 1
ATOM 724 C C . VAL A 1 97 ? 5.447 8.841 9.890 1.00 92.06 97 VAL A C 1
ATOM 726 O O . VAL A 1 97 ? 4.267 9.185 9.948 1.00 92.06 97 VAL A O 1
ATOM 729 N N . GLU A 1 98 ? 6.436 9.650 10.260 1.00 91.88 98 GLU A N 1
ATOM 730 C CA . GLU A 1 98 ? 6.192 11.040 10.637 1.00 91.88 98 GLU A CA 1
ATOM 731 C C . GLU A 1 98 ? 5.691 11.855 9.441 1.00 91.88 98 GLU A C 1
ATOM 733 O O . GLU A 1 98 ? 6.108 11.637 8.304 1.00 91.88 98 GLU A O 1
ATOM 738 N N . LYS A 1 99 ? 4.834 12.851 9.705 1.00 90.19 99 LYS A N 1
ATOM 739 C CA . LYS A 1 99 ? 4.303 13.772 8.681 1.00 90.19 99 LYS A CA 1
ATOM 740 C C . LYS A 1 99 ? 3.592 13.050 7.520 1.00 90.19 99 LYS A C 1
ATOM 742 O O . LYS A 1 99 ? 3.559 13.563 6.407 1.00 90.19 99 LYS A O 1
ATOM 747 N N . ASN A 1 100 ? 2.962 11.909 7.796 1.00 89.81 100 ASN A N 1
ATOM 748 C CA . ASN A 1 100 ? 2.185 11.095 6.850 1.00 89.81 100 ASN A CA 1
ATOM 749 C C . ASN A 1 100 ? 0.834 11.709 6.409 1.00 89.81 100 ASN A C 1
ATOM 751 O O . ASN A 1 100 ? -0.002 11.011 5.848 1.00 89.81 100 ASN A O 1
ATOM 755 N N . GLY A 1 101 ? 0.572 12.983 6.719 1.00 92.44 101 GLY A N 1
ATOM 756 C CA . GLY A 1 101 ? -0.720 13.638 6.480 1.00 92.44 101 GLY A CA 1
ATOM 757 C C . GLY A 1 101 ? -1.801 13.347 7.530 1.00 92.44 101 GLY A C 1
ATOM 758 O O . GLY A 1 101 ? -2.833 14.012 7.527 1.00 92.44 101 GLY A O 1
ATOM 759 N N . GLY A 1 102 ? -1.564 12.418 8.460 1.00 93.06 102 GLY A N 1
ATOM 760 C CA . GLY A 1 102 ? -2.428 12.151 9.614 1.00 93.06 102 GLY A CA 1
ATOM 761 C C . GLY A 1 102 ? -3.695 11.343 9.327 1.00 93.06 102 GLY A C 1
ATOM 762 O O . GLY A 1 102 ? -4.429 11.038 10.270 1.00 93.06 102 GLY A O 1
ATOM 763 N N . HIS A 1 103 ? -3.958 10.989 8.065 1.00 94.69 103 HIS A N 1
ATOM 764 C CA . HIS A 1 103 ? -5.155 10.260 7.654 1.00 94.69 103 HIS A CA 1
ATOM 765 C C . HIS A 1 103 ? -4.857 9.196 6.593 1.00 94.69 103 HIS A C 1
ATOM 767 O O . HIS A 1 103 ? -3.953 9.363 5.775 1.00 94.69 103 HIS A O 1
ATOM 773 N N . ASP A 1 104 ? -5.635 8.115 6.607 1.00 95.31 104 ASP A N 1
ATOM 774 C CA . ASP A 1 104 ? -5.627 7.085 5.570 1.00 95.31 104 ASP A CA 1
ATOM 775 C C . ASP A 1 104 ? -6.403 7.536 4.316 1.00 95.31 104 ASP A C 1
ATOM 777 O O . ASP A 1 104 ? -6.952 8.640 4.254 1.00 95.31 104 ASP A O 1
ATOM 781 N N . PHE A 1 105 ? -6.490 6.663 3.309 1.00 95.81 105 PHE A N 1
ATOM 782 C CA . PHE A 1 105 ? -7.171 6.965 2.047 1.00 95.81 105 PHE A CA 1
ATOM 783 C C . PHE A 1 105 ? -8.674 7.283 2.199 1.00 95.81 105 PHE A C 1
ATOM 785 O O . PHE A 1 105 ? -9.250 7.978 1.360 1.00 95.81 105 PHE A O 1
ATOM 792 N N . TRP A 1 106 ? -9.323 6.796 3.261 1.00 95.06 106 TRP A N 1
ATOM 793 C CA . TRP A 1 106 ? -10.741 7.031 3.552 1.00 95.06 106 TRP A CA 1
ATOM 794 C C . TRP A 1 106 ? -10.976 8.095 4.633 1.00 95.06 106 TRP A C 1
ATOM 796 O O . TRP A 1 106 ? -12.130 8.346 4.981 1.00 95.06 106 TRP A O 1
ATOM 806 N N . GLY A 1 107 ? -9.921 8.739 5.136 1.00 93.56 107 GLY A N 1
ATOM 807 C CA . GLY A 1 107 ? -10.000 9.792 6.146 1.00 93.56 107 GLY A CA 1
ATOM 808 C C . GLY A 1 107 ? -9.910 9.314 7.599 1.00 93.56 107 GLY A C 1
ATOM 809 O O . GLY A 1 107 ? -10.010 10.147 8.503 1.00 93.56 107 GLY A O 1
ATOM 810 N N . ASN A 1 108 ? -9.687 8.023 7.865 1.00 93.44 108 ASN A N 1
ATOM 811 C CA . ASN A 1 108 ? -9.455 7.539 9.231 1.00 93.44 108 ASN A CA 1
ATOM 812 C C . ASN A 1 108 ? -8.117 8.072 9.754 1.00 93.44 108 ASN A C 1
ATOM 814 O O . ASN A 1 108 ? -7.183 8.253 8.981 1.00 93.44 108 ASN A O 1
ATOM 818 N N . ALA A 1 109 ? -8.004 8.327 11.058 1.00 93.25 109 ALA A N 1
ATOM 819 C CA . ALA A 1 109 ? -6.779 8.876 11.640 1.00 93.25 109 ALA A CA 1
ATOM 820 C C . ALA A 1 109 ? -5.608 7.873 11.599 1.00 93.25 109 ALA A C 1
ATOM 822 O O . ALA A 1 109 ? -5.781 6.698 11.919 1.00 93.25 109 ALA A O 1
ATOM 823 N N . VAL A 1 110 ? -4.401 8.353 11.280 1.00 93.50 110 VAL A N 1
ATOM 824 C CA . VAL A 1 110 ? -3.167 7.550 11.264 1.00 93.50 110 VAL A CA 1
ATOM 825 C C . VAL A 1 110 ? -2.026 8.294 11.973 1.00 93.50 110 VAL A C 1
ATOM 827 O O . VAL A 1 110 ? -1.715 9.419 11.583 1.00 93.50 110 VAL A O 1
ATOM 830 N N . PRO A 1 111 ? -1.347 7.680 12.960 1.00 92.81 111 PRO A N 1
ATOM 831 C CA . PRO A 1 111 ? -1.660 6.378 13.553 1.00 92.81 111 PRO A CA 1
ATOM 832 C C . PRO A 1 111 ? -2.972 6.413 14.357 1.00 92.81 111 PRO A C 1
ATOM 834 O O . PRO A 1 111 ? -3.462 7.474 14.748 1.00 92.81 111 PRO A O 1
ATOM 837 N N . SER A 1 112 ? -3.520 5.231 14.628 1.00 92.81 112 SER A N 1
ATOM 838 C CA . SER A 1 112 ? -4.638 5.019 15.550 1.00 92.81 112 SER A CA 1
ATOM 839 C C . SER A 1 112 ? -4.237 3.928 16.537 1.00 92.81 112 SER A C 1
ATOM 841 O O . SER A 1 112 ? -3.488 3.016 16.198 1.00 92.81 112 SER A O 1
ATOM 843 N N . CYS A 1 113 ? -4.665 4.068 17.793 1.00 89.00 113 CYS A N 1
ATOM 844 C CA . CYS A 1 113 ? -4.311 3.138 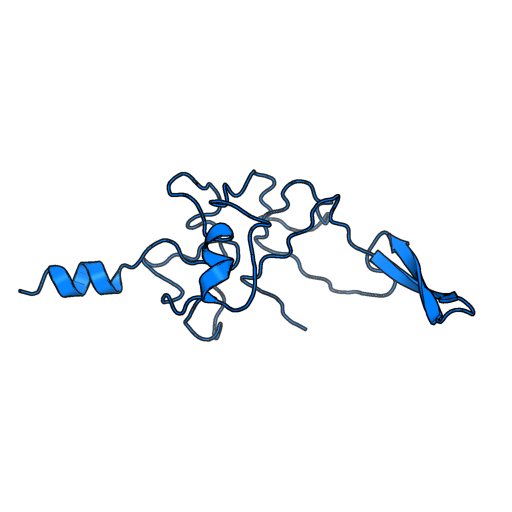18.868 1.00 89.00 113 CYS A CA 1
ATOM 845 C C . CYS A 1 113 ? -2.792 2.866 18.976 1.00 89.00 113 CYS A C 1
ATOM 847 O O . CYS A 1 113 ? -2.388 1.722 19.182 1.00 89.00 113 CYS A O 1
ATOM 849 N N . ASP A 1 114 ? -1.972 3.908 18.782 1.00 87.69 114 ASP A N 1
ATOM 850 C CA . ASP A 1 114 ? -0.499 3.863 18.760 1.00 87.69 114 ASP A CA 1
ATOM 851 C C . ASP A 1 114 ? 0.108 2.887 17.733 1.00 87.69 114 ASP A C 1
ATOM 853 O O . ASP A 1 114 ? 1.268 2.491 17.842 1.00 87.69 114 ASP A O 1
ATOM 857 N N . ALA A 1 115 ? -0.658 2.521 16.703 1.00 92.12 115 ALA A N 1
ATOM 858 C CA . ALA A 1 115 ? -0.245 1.603 15.654 1.00 92.12 115 ALA A CA 1
ATOM 859 C C . ALA A 1 115 ? -0.658 2.095 14.257 1.00 92.12 115 ALA A C 1
ATOM 861 O O . ALA A 1 115 ? -1.513 2.967 14.076 1.00 92.12 115 ALA A O 1
ATOM 862 N N . THR A 1 116 ? -0.010 1.534 13.240 1.00 94.81 116 THR A N 1
ATOM 863 C CA . THR A 1 116 ? -0.330 1.771 11.829 1.00 94.81 116 THR A CA 1
ATOM 864 C C . THR A 1 116 ? -0.562 0.427 11.155 1.00 94.81 116 THR A C 1
ATOM 866 O O . THR A 1 116 ? 0.233 -0.497 11.324 1.00 94.81 116 THR A O 1
ATOM 869 N N . ASP A 1 117 ? -1.651 0.302 10.410 1.00 96.38 117 ASP A N 1
ATOM 870 C CA . ASP A 1 117 ? -1.887 -0.835 9.523 1.00 96.38 117 ASP A CA 1
ATOM 871 C C . ASP A 1 117 ? -1.038 -0.703 8.240 1.00 96.38 117 ASP A C 1
ATOM 873 O O . ASP A 1 117 ? -0.793 0.408 7.760 1.00 96.38 117 ASP A O 1
ATOM 877 N N . GLN A 1 118 ? -0.574 -1.819 7.665 1.00 96.31 118 GLN A N 1
ATOM 878 C CA . GLN A 1 118 ? 0.043 -1.806 6.332 1.00 96.31 118 GLN A CA 1
ATOM 879 C C . GLN A 1 118 ? -1.033 -1.698 5.242 1.00 96.31 118 GLN A C 1
ATOM 881 O O . GLN A 1 118 ? -2.117 -2.275 5.340 1.00 96.31 118 GLN A O 1
ATOM 886 N N . GLY A 1 119 ? -0.718 -0.959 4.177 1.00 94.94 119 GLY A N 1
ATOM 887 C CA . GLY A 1 119 ? -1.657 -0.630 3.106 1.00 94.94 119 GLY A CA 1
ATOM 888 C C . GLY A 1 119 ? -2.339 0.727 3.303 1.00 94.94 119 GLY A C 1
ATOM 889 O O . GLY A 1 119 ? -1.830 1.600 4.005 1.00 94.94 119 GLY A O 1
ATOM 890 N N . ALA A 1 120 ? -3.476 0.913 2.630 1.00 96.19 120 ALA A N 1
ATOM 891 C CA . ALA A 1 120 ? -4.135 2.213 2.472 1.00 96.19 120 ALA A CA 1
ATOM 892 C C . ALA A 1 120 ? -5.265 2.487 3.480 1.00 96.19 120 ALA A C 1
ATOM 894 O O . ALA A 1 120 ? -5.844 3.573 3.455 1.00 96.19 120 ALA A O 1
ATOM 895 N N . SER A 1 121 ? -5.618 1.504 4.319 1.00 96.06 121 SER A N 1
ATOM 896 C CA . SER A 1 121 ? -6.692 1.608 5.316 1.00 96.06 121 SER A CA 1
ATOM 897 C C . SER A 1 121 ? -6.122 1.439 6.710 1.00 96.06 121 SER A C 1
ATOM 899 O O . SER A 1 121 ? -5.469 0.434 6.969 1.00 96.06 121 SER A O 1
ATOM 901 N N . GLN A 1 122 ? -6.478 2.340 7.616 1.00 96.06 122 GLN A N 1
ATOM 902 C CA . GLN A 1 122 ? -6.443 2.078 9.047 1.00 96.06 122 GLN A CA 1
ATOM 903 C C . GLN A 1 122 ? -7.765 1.424 9.453 1.00 96.06 122 GLN A C 1
ATOM 905 O O . GLN A 1 122 ? -8.838 1.908 9.089 1.00 96.06 122 GLN A O 1
ATOM 910 N N . SER A 1 123 ? -7.699 0.293 10.150 1.00 93.81 123 SER A N 1
ATOM 911 C CA . SER A 1 123 ? -8.872 -0.533 10.466 1.00 93.81 123 SER A CA 1
ATOM 912 C C . SER A 1 123 ? -9.399 -0.365 11.890 1.00 93.81 123 SER A C 1
ATOM 914 O O . SER A 1 123 ? -10.439 -0.941 12.217 1.00 93.81 123 SER A O 1
ATOM 916 N N . ASP A 1 124 ? -8.704 0.391 12.738 1.00 89.94 124 ASP A N 1
ATOM 917 C CA . ASP A 1 124 ? -9.161 0.752 14.075 1.00 89.94 124 ASP A CA 1
ATOM 918 C C . ASP A 1 124 ? -9.332 2.267 14.241 1.00 89.94 124 ASP A C 1
ATOM 920 O O . ASP A 1 124 ? -8.785 3.074 13.491 1.00 89.94 124 ASP A O 1
ATOM 924 N N . ASP A 1 125 ? -10.138 2.649 15.230 1.00 83.62 125 ASP A N 1
ATOM 925 C CA . ASP A 1 125 ? -10.349 4.046 15.589 1.00 83.62 125 ASP A CA 1
ATOM 926 C C . ASP A 1 125 ? -10.452 4.194 17.111 1.00 83.62 125 ASP A C 1
ATOM 928 O O . ASP A 1 125 ? -11.499 4.019 17.736 1.00 83.62 125 ASP A O 1
ATOM 932 N N . CYS A 1 126 ? -9.325 4.538 17.732 1.00 77.12 126 CYS A N 1
ATOM 933 C CA . CYS A 1 126 ? -9.290 4.830 19.163 1.00 77.12 126 CYS A CA 1
ATOM 934 C C . CYS A 1 126 ? -9.854 6.216 19.526 1.00 77.12 126 CYS A C 1
ATOM 936 O O . CYS A 1 126 ? -10.047 6.491 20.714 1.00 77.12 126 CYS A O 1
ATOM 938 N N . LYS A 1 127 ? -10.122 7.102 18.554 1.00 66.94 127 LYS A N 1
ATOM 939 C CA . LYS A 1 127 ? -10.712 8.423 18.823 1.00 66.94 127 LYS A CA 1
ATOM 940 C C . LYS A 1 127 ? -12.227 8.321 19.011 1.00 66.94 127 LYS A C 1
ATOM 942 O O . LYS A 1 127 ? -12.732 8.899 19.975 1.00 66.94 127 LYS A O 1
ATOM 947 N N . SER A 1 128 ? -12.937 7.531 18.202 1.00 57.41 128 SER A N 1
ATOM 948 C CA . SER A 1 128 ? -14.367 7.241 18.429 1.00 57.41 128 SER A CA 1
ATOM 949 C C . SER A 1 128 ? -14.603 6.484 19.741 1.00 57.41 128 SER A C 1
ATOM 951 O O . SER A 1 128 ? -15.416 6.917 20.557 1.00 57.41 128 SER A O 1
ATOM 953 N N . ALA A 1 129 ? -13.788 5.468 20.048 1.00 55.03 129 ALA A N 1
ATOM 954 C CA . ALA A 1 129 ? -13.878 4.705 21.303 1.00 55.03 129 ALA A CA 1
ATOM 955 C C . ALA A 1 129 ? -13.579 5.521 22.585 1.00 55.03 129 ALA A C 1
ATOM 957 O O . ALA A 1 129 ? -13.845 5.065 23.706 1.00 55.03 129 ALA A O 1
ATOM 958 N N . ARG A 1 130 ? -12.972 6.711 22.457 1.00 52.69 130 ARG A N 1
ATOM 959 C CA . ARG A 1 130 ? -12.753 7.656 23.567 1.00 52.69 130 ARG A CA 1
ATOM 960 C C . ARG A 1 130 ? -13.882 8.684 23.679 1.00 52.69 130 ARG A C 1
ATOM 962 O O . ARG A 1 130 ? -14.175 9.112 24.790 1.00 52.69 130 ARG A O 1
ATOM 969 N N . SER A 1 131 ? -14.536 9.030 22.569 1.00 51.62 131 SER A N 1
ATOM 970 C CA . SER A 1 131 ? -15.712 9.911 22.549 1.00 51.62 131 SER A CA 1
ATOM 971 C C . SER A 1 131 ? -16.969 9.243 23.124 1.00 51.62 131 SER A C 1
ATOM 973 O O . SER A 1 131 ? -17.816 9.929 23.687 1.00 51.62 131 SER A O 1
ATOM 975 N N . GLU A 1 132 ? -17.090 7.918 23.016 1.00 51.03 132 GLU A N 1
ATOM 976 C CA . GLU A 1 132 ? -18.237 7.154 23.541 1.00 51.03 132 GLU A CA 1
ATOM 977 C C . GLU A 1 132 ? -18.152 6.860 25.049 1.00 51.03 132 GLU A C 1
ATOM 979 O O . GLU A 1 132 ? -19.161 6.576 25.681 1.00 51.03 132 GLU A O 1
ATOM 984 N N . ARG A 1 133 ? -16.963 6.966 25.658 1.00 54.41 133 ARG A N 1
ATOM 985 C CA . ARG A 1 133 ? -16.751 6.765 27.108 1.00 54.41 133 ARG A CA 1
ATOM 986 C C . ARG A 1 133 ? -16.860 8.047 27.943 1.00 54.41 133 ARG A C 1
ATOM 988 O O . ARG A 1 133 ? -16.517 8.035 29.121 1.00 54.41 133 ARG A O 1
ATOM 995 N N . GLY A 1 134 ? -17.283 9.147 27.324 1.00 51.69 134 GLY A N 1
ATOM 996 C CA . GLY A 1 134 ? -17.415 10.468 27.944 1.00 51.69 134 GLY A CA 1
ATOM 997 C C . GLY A 1 134 ? -18.850 10.993 28.044 1.00 51.69 134 GLY A C 1
ATOM 998 O O . GLY A 1 134 ? -19.008 12.204 28.185 1.00 51.69 134 GLY A O 1
ATOM 999 N N . GLN A 1 135 ? -19.864 10.128 27.937 1.00 40.31 135 GLN A N 1
ATOM 1000 C CA . GLN A 1 135 ? -21.284 10.458 28.133 1.00 40.31 135 GLN A CA 1
ATOM 1001 C C . GLN A 1 135 ? -21.872 9.646 29.285 1.00 40.31 135 GLN A C 1
ATOM 1003 O O . GLN A 1 135 ? -21.544 8.441 29.369 1.00 40.31 135 GLN A O 1
#